Protein AF-A0A943CGM8-F1 (afdb_monomer_lite)

Radius of gyration: 13.29 Å; chains: 1; bounding box: 34×14×39 Å

pLDDT: mean 84.73, std 8.96, range [53.81, 94.75]

Structure (mmCIF, N/CA/C/O backbone):
data_AF-A0A943CGM8-F1
#
_entry.id   AF-A0A943CGM8-F1
#
loop_
_atom_site.group_PDB
_atom_site.id
_atom_site.type_symbol
_atom_site.label_atom_id
_atom_site.label_alt_id
_atom_site.label_comp_id
_atom_site.label_asym_id
_atom_site.label_entity_id
_atom_site.label_seq_id
_atom_site.pdbx_PDB_ins_code
_atom_site.Cartn_x
_atom_site.Cartn_y
_atom_site.Cartn_z
_atom_site.occupancy
_atom_site.B_iso_or_equiv
_atom_site.auth_seq_id
_atom_site.auth_comp_id
_atom_site.auth_asym_id
_atom_site.auth_atom_id
_atom_site.pdbx_PDB_model_num
ATOM 1 N N . MET A 1 1 ? -17.523 10.502 12.112 1.00 60.44 1 MET A N 1
ATOM 2 C CA . MET A 1 1 ? -17.473 9.199 11.406 1.00 60.44 1 MET A CA 1
ATOM 3 C C . MET A 1 1 ? -16.995 8.132 12.382 1.00 60.44 1 MET A C 1
ATOM 5 O O . MET A 1 1 ? -16.000 8.380 13.055 1.00 60.44 1 MET A O 1
ATOM 9 N N . ASN A 1 2 ? -17.708 7.008 12.504 1.00 77.56 2 ASN A N 1
ATOM 10 C CA . ASN A 1 2 ? -17.410 5.953 13.483 1.00 77.56 2 ASN A CA 1
ATOM 11 C C . ASN A 1 2 ? -16.012 5.329 13.248 1.00 77.56 2 ASN A C 1
ATOM 13 O O . ASN A 1 2 ? -15.561 5.238 12.101 1.00 77.56 2 ASN A O 1
ATOM 17 N N . HIS A 1 3 ? -15.333 4.878 14.309 1.00 69.19 3 HIS A N 1
ATOM 18 C CA . HIS A 1 3 ? -13.992 4.261 14.241 1.00 69.19 3 HIS A CA 1
ATOM 19 C C . HIS A 1 3 ? -13.949 3.047 13.298 1.00 69.19 3 HIS A C 1
ATOM 21 O O . HIS A 1 3 ? -12.962 2.823 12.588 1.00 69.19 3 HIS A O 1
ATOM 27 N N . TYR A 1 4 ? -15.053 2.301 13.246 1.00 72.44 4 TYR A N 1
ATOM 28 C CA . TYR A 1 4 ? -15.231 1.163 12.352 1.00 72.44 4 TYR A CA 1
ATOM 29 C C . TYR A 1 4 ? -15.233 1.592 10.876 1.00 72.44 4 TYR A C 1
ATOM 31 O O . TYR A 1 4 ? -14.462 1.077 10.072 1.00 72.44 4 TYR A O 1
ATOM 39 N N . THR A 1 5 ? -16.005 2.630 10.539 1.00 76.88 5 THR A N 1
ATOM 40 C CA . THR A 1 5 ? -16.066 3.201 9.187 1.00 76.88 5 THR A CA 1
ATOM 41 C C . THR A 1 5 ? -14.702 3.727 8.739 1.00 76.88 5 THR A C 1
ATOM 43 O O . THR A 1 5 ? -14.274 3.427 7.629 1.00 76.88 5 THR A O 1
ATOM 46 N N . LYS A 1 6 ? -13.966 4.445 9.604 1.00 78.19 6 LYS A N 1
ATOM 47 C CA . LYS A 1 6 ? -12.599 4.908 9.289 1.00 78.19 6 LYS A CA 1
ATOM 48 C C . LYS A 1 6 ? -11.646 3.748 8.970 1.00 78.19 6 LYS A C 1
ATOM 50 O O . LYS A 1 6 ? -10.832 3.865 8.061 1.00 78.19 6 LYS A O 1
ATOM 55 N N . SER A 1 7 ? -11.751 2.638 9.700 1.00 78.75 7 SER A N 1
ATOM 56 C CA . SER A 1 7 ? -10.889 1.468 9.494 1.00 78.75 7 SER A CA 1
ATOM 57 C C . SER A 1 7 ? -11.166 0.756 8.167 1.00 78.75 7 SER A C 1
ATOM 59 O O . SER A 1 7 ? -10.227 0.318 7.508 1.00 78.75 7 SER A O 1
ATOM 61 N N . ILE A 1 8 ? -12.436 0.683 7.750 1.00 84.56 8 ILE A N 1
ATOM 62 C CA . ILE A 1 8 ? -12.822 0.144 6.437 1.00 84.56 8 ILE A CA 1
ATOM 63 C C . ILE A 1 8 ? -12.251 1.015 5.319 1.00 84.56 8 ILE A C 1
ATOM 65 O O . ILE A 1 8 ? -11.666 0.489 4.382 1.00 84.56 8 ILE A O 1
ATOM 69 N N . TRP A 1 9 ? -12.337 2.342 5.445 1.00 85.25 9 TRP A N 1
ATOM 70 C CA . TRP A 1 9 ? -11.759 3.255 4.456 1.00 85.25 9 TRP A CA 1
ATOM 71 C C . TRP A 1 9 ? -10.254 3.058 4.272 1.00 85.25 9 TRP A C 1
ATOM 73 O O . TRP A 1 9 ? -9.779 3.055 3.143 1.00 85.25 9 TRP A O 1
ATOM 83 N N . VAL A 1 10 ? -9.507 2.846 5.358 1.00 84.00 10 VAL A N 1
ATOM 84 C CA . VAL A 1 10 ? -8.061 2.563 5.300 1.00 84.00 10 VAL A CA 1
ATOM 85 C C . VAL A 1 10 ? -7.786 1.237 4.594 1.00 84.00 10 VAL A C 1
ATOM 87 O O . VAL A 1 10 ? -6.864 1.157 3.787 1.00 84.00 10 VAL A O 1
ATOM 90 N N . LEU A 1 11 ? -8.588 0.205 4.870 1.00 86.19 11 LEU A N 1
ATOM 91 C CA . LEU A 1 11 ? -8.469 -1.095 4.212 1.00 86.19 11 LEU A CA 1
ATOM 92 C C . LEU A 1 11 ? -8.746 -0.995 2.709 1.00 86.19 11 LEU A C 1
ATOM 94 O O . LEU A 1 11 ? -7.944 -1.47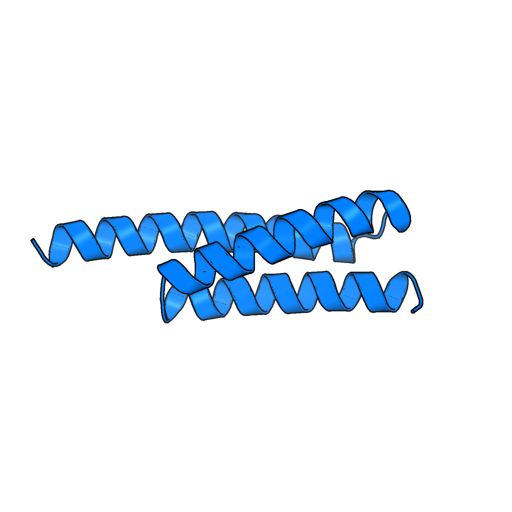2 1.906 1.00 86.19 11 LEU A O 1
ATOM 98 N N . THR A 1 12 ? -9.839 -0.333 2.331 1.00 88.81 12 THR A N 1
ATOM 99 C CA . THR A 1 12 ? -10.199 -0.097 0.930 1.00 88.81 12 THR A CA 1
ATOM 100 C C . THR A 1 12 ? -9.128 0.724 0.217 1.00 88.81 12 THR A C 1
ATOM 102 O O . THR A 1 12 ? -8.759 0.390 -0.905 1.00 88.81 12 THR A O 1
ATOM 105 N N . LEU A 1 13 ? -8.576 1.751 0.872 1.00 89.19 13 LEU A N 1
ATOM 106 C CA . LEU A 1 13 ? -7.498 2.567 0.310 1.00 89.19 13 LEU A CA 1
ATOM 107 C C . LEU A 1 13 ? -6.219 1.745 0.098 1.00 89.19 13 LEU A C 1
ATOM 109 O O . LEU A 1 13 ? -5.593 1.865 -0.950 1.00 89.19 13 LEU A O 1
ATOM 113 N N . GLY A 1 14 ? -5.856 0.882 1.053 1.00 87.94 14 GLY A N 1
ATOM 114 C CA . GLY A 1 14 ? -4.726 -0.037 0.913 1.00 87.94 14 GLY A CA 1
ATOM 115 C C . GLY A 1 14 ? -4.914 -1.002 -0.260 1.00 87.94 14 GLY A C 1
ATOM 116 O O . GLY A 1 14 ? -4.035 -1.115 -1.110 1.00 87.94 14 GLY A O 1
ATOM 117 N N . MET A 1 15 ? -6.077 -1.655 -0.356 1.00 92.25 15 MET A N 1
ATOM 118 C CA . MET A 1 15 ? -6.393 -2.561 -1.471 1.00 92.25 15 MET A CA 1
ATOM 119 C C . MET A 1 15 ? -6.362 -1.839 -2.822 1.00 92.25 15 MET A C 1
ATOM 121 O O . MET A 1 15 ? -5.766 -2.341 -3.773 1.00 92.25 15 MET A O 1
ATOM 125 N N . ALA A 1 16 ? -6.951 -0.643 -2.901 1.00 91.25 16 ALA A N 1
ATOM 126 C CA . ALA A 1 16 ? -6.917 0.173 -4.108 1.00 91.25 16 ALA A CA 1
ATOM 127 C C . ALA A 1 16 ? -5.479 0.557 -4.487 1.00 91.25 16 ALA A C 1
ATOM 129 O O . ALA A 1 16 ? -5.107 0.425 -5.650 1.00 91.25 16 ALA A O 1
ATOM 130 N N . ALA A 1 17 ? -4.651 0.962 -3.518 1.00 90.75 17 ALA A N 1
ATOM 131 C CA . ALA A 1 17 ? -3.243 1.277 -3.751 1.00 90.75 17 ALA A CA 1
ATOM 132 C C . ALA A 1 17 ? -2.480 0.087 -4.345 1.00 90.75 17 ALA A C 1
ATOM 134 O O . ALA A 1 17 ? -1.697 0.266 -5.276 1.00 90.75 17 ALA A O 1
ATOM 135 N N . LEU A 1 18 ? -2.743 -1.126 -3.847 1.00 90.88 18 LEU A N 1
ATOM 136 C CA . LEU A 1 18 ? -2.119 -2.343 -4.357 1.00 90.88 18 LEU A CA 1
ATOM 137 C C . LEU A 1 18 ? -2.517 -2.616 -5.811 1.00 90.88 18 LEU A C 1
ATOM 139 O O . LEU A 1 18 ? -1.647 -2.873 -6.634 1.00 90.88 18 LEU A O 1
ATOM 143 N N . VAL A 1 19 ? -3.806 -2.513 -6.147 1.00 92.38 19 VAL A N 1
ATOM 144 C CA . VAL A 1 19 ? -4.281 -2.692 -7.532 1.00 92.38 19 VAL A CA 1
ATOM 145 C C . VAL A 1 19 ? -3.670 -1.633 -8.453 1.00 92.38 19 VAL A C 1
ATOM 147 O O . VAL A 1 19 ? -3.145 -1.963 -9.514 1.00 92.38 19 VAL A O 1
ATOM 150 N N . ILE A 1 20 ? -3.671 -0.367 -8.030 1.00 90.94 20 ILE A N 1
ATOM 151 C CA . ILE A 1 20 ? -3.108 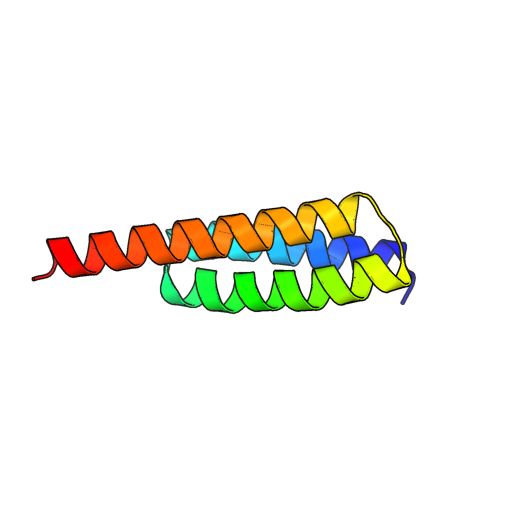0.741 -8.809 1.00 90.94 20 ILE A CA 1
ATOM 152 C C . ILE A 1 20 ? -1.597 0.564 -9.013 1.00 90.94 20 ILE A C 1
ATOM 154 O O . ILE A 1 20 ? -1.104 0.916 -10.080 1.00 90.94 20 ILE A O 1
ATOM 158 N N . ALA A 1 21 ? -0.866 -0.022 -8.058 1.00 88.75 21 ALA A N 1
ATOM 159 C CA . ALA A 1 21 ? 0.567 -0.290 -8.202 1.00 88.75 21 ALA A CA 1
ATOM 160 C C . ALA A 1 21 ? 0.902 -1.197 -9.394 1.00 88.75 21 ALA A C 1
ATOM 162 O O . ALA A 1 21 ? 1.949 -1.008 -10.008 1.00 88.75 21 ALA A O 1
ATOM 163 N N . PHE A 1 22 ? 0.008 -2.121 -9.762 1.00 86.31 22 PHE A N 1
ATOM 164 C CA . PHE A 1 22 ? 0.179 -2.962 -10.950 1.00 86.31 22 PHE A CA 1
ATOM 165 C C . PHE A 1 22 ? -0.137 -2.236 -12.263 1.00 86.31 22 PHE A C 1
ATOM 167 O O . PHE A 1 22 ? 0.456 -2.568 -13.284 1.00 86.31 22 PHE A O 1
ATOM 174 N N . LEU A 1 23 ? -1.048 -1.256 -12.258 1.00 88.19 23 LEU A N 1
ATOM 175 C CA . LEU A 1 23 ? -1.380 -0.478 -13.460 1.00 88.19 23 LEU A CA 1
ATOM 176 C C . LEU A 1 23 ? -0.388 0.661 -13.699 1.00 88.19 23 LEU A C 1
ATOM 178 O O . LEU A 1 23 ? 0.011 0.924 -14.829 1.00 88.19 23 LEU A O 1
ATOM 182 N N . SER A 1 24 ? -0.021 1.366 -12.634 1.00 89.50 24 SER A N 1
ATOM 183 C CA . SER A 1 24 ? 0.931 2.463 -12.674 1.00 89.50 24 SER A CA 1
ATOM 184 C C . SER A 1 24 ? 1.746 2.495 -11.380 1.00 89.50 24 SER A C 1
ATOM 186 O O . SER A 1 24 ? 1.272 3.027 -10.366 1.00 89.50 24 SER A O 1
ATOM 188 N N . PRO A 1 25 ? 3.000 2.013 -11.421 1.00 87.62 25 PRO A N 1
ATOM 189 C CA . PRO A 1 25 ? 3.860 1.876 -10.248 1.00 87.62 25 PRO A CA 1
ATOM 190 C C . PRO A 1 25 ? 3.969 3.156 -9.405 1.00 87.62 25 PRO A C 1
ATOM 192 O O . PRO A 1 25 ? 3.836 3.115 -8.184 1.00 87.62 25 PRO A O 1
ATOM 195 N N . LEU A 1 26 ? 4.102 4.319 -10.056 1.00 89.25 26 LEU A N 1
ATOM 196 C CA . LEU A 1 26 ? 4.215 5.624 -9.390 1.00 89.25 26 LEU A CA 1
ATOM 197 C C . LEU A 1 26 ? 2.949 6.027 -8.618 1.00 89.25 26 LEU A C 1
ATOM 199 O O . LEU A 1 26 ? 3.035 6.518 -7.493 1.00 89.25 26 LEU A O 1
ATOM 203 N N . PHE A 1 27 ? 1.765 5.789 -9.191 1.00 89.25 27 PHE A N 1
ATOM 204 C CA . PHE A 1 27 ? 0.503 6.079 -8.507 1.00 89.25 27 PHE A CA 1
ATOM 205 C C . PHE A 1 27 ? 0.275 5.092 -7.358 1.00 89.25 27 PHE A C 1
ATOM 207 O O . PHE A 1 27 ? -0.158 5.508 -6.285 1.00 89.25 27 PHE A O 1
ATOM 214 N N . GLY A 1 28 ? 0.639 3.817 -7.529 1.00 88.94 28 GLY A N 1
ATOM 215 C CA . GLY A 1 28 ? 0.585 2.825 -6.452 1.00 88.94 28 GLY A CA 1
ATOM 216 C C .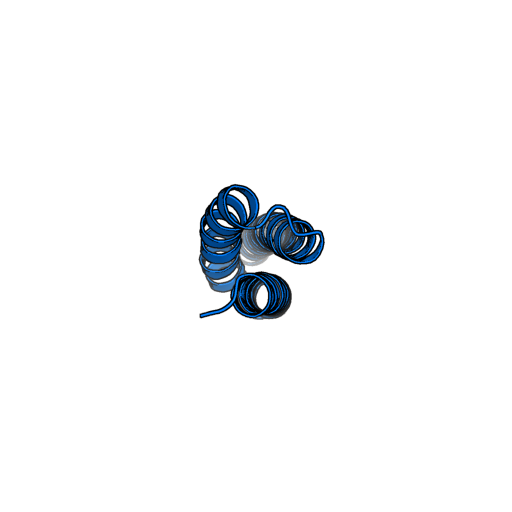 GLY A 1 28 ? 1.411 3.218 -5.229 1.00 88.94 28 GLY A C 1
ATOM 217 O O . GLY A 1 28 ? 0.933 3.098 -4.102 1.00 88.94 28 GLY A O 1
ATOM 218 N N . ILE A 1 29 ? 2.607 3.775 -5.444 1.00 91.06 29 ILE A N 1
ATOM 219 C CA . ILE A 1 29 ? 3.447 4.321 -4.367 1.00 91.06 29 ILE A CA 1
ATOM 220 C C . ILE A 1 29 ? 2.740 5.490 -3.670 1.00 91.06 29 ILE A C 1
ATOM 222 O O . ILE A 1 29 ? 2.647 5.507 -2.442 1.00 91.06 29 ILE A O 1
ATOM 226 N N . LEU A 1 30 ? 2.201 6.447 -4.431 1.00 92.19 30 LEU A N 1
ATOM 227 C CA . LEU A 1 30 ? 1.540 7.634 -3.880 1.00 92.19 30 LEU A CA 1
ATOM 228 C C . LEU A 1 30 ? 0.331 7.263 -2.999 1.00 92.19 30 LEU A C 1
ATOM 230 O O . LEU A 1 30 ? 0.216 7.716 -1.856 1.00 92.19 30 LEU A O 1
ATOM 234 N N . PHE A 1 31 ? -0.544 6.392 -3.506 1.00 90.62 31 PHE A N 1
ATOM 235 C CA . PHE A 1 31 ? -1.712 5.906 -2.766 1.00 90.62 31 PHE A CA 1
ATOM 236 C C . PHE A 1 31 ? -1.321 4.985 -1.602 1.00 90.62 31 PHE A C 1
ATOM 238 O O . PHE A 1 31 ? -1.946 5.040 -0.540 1.00 90.62 31 PHE A O 1
ATOM 245 N N . GLY A 1 32 ? -0.258 4.193 -1.753 1.00 90.75 32 GLY A N 1
ATOM 246 C CA . GLY A 1 32 ? 0.283 3.354 -0.686 1.00 90.75 32 GLY A CA 1
ATOM 247 C C . GLY A 1 32 ? 0.787 4.184 0.497 1.00 90.75 32 GLY A C 1
ATOM 248 O O . GLY A 1 32 ? 0.437 3.898 1.642 1.00 90.75 32 GLY A O 1
ATOM 249 N N . ILE A 1 33 ? 1.502 5.285 0.241 1.00 92.56 33 ILE A N 1
ATOM 250 C CA . ILE A 1 33 ? 1.934 6.234 1.282 1.00 92.56 33 ILE A CA 1
ATOM 251 C C . ILE A 1 33 ? 0.724 6.857 1.992 1.00 92.56 33 ILE A C 1
ATOM 253 O O . ILE A 1 33 ? 0.706 6.941 3.224 1.00 92.56 33 ILE A O 1
ATOM 257 N N . ALA A 1 34 ? -0.318 7.242 1.249 1.00 90.12 34 ALA A N 1
ATOM 258 C CA . ALA A 1 34 ? -1.544 7.764 1.848 1.00 90.12 34 ALA A CA 1
ATOM 259 C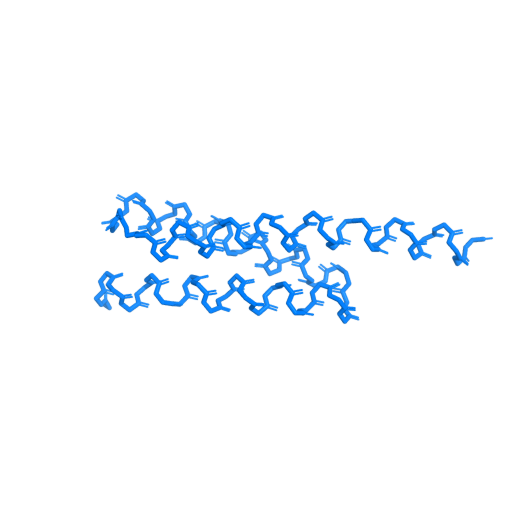 C . ALA A 1 34 ? -2.212 6.731 2.778 1.00 90.12 34 ALA A C 1
ATOM 261 O O . ALA A 1 34 ? -2.592 7.077 3.899 1.00 90.12 34 ALA A O 1
ATOM 262 N N . ALA A 1 35 ? -2.282 5.457 2.371 1.00 88.62 35 ALA A N 1
ATOM 263 C CA . ALA A 1 35 ? -2.804 4.362 3.198 1.00 88.62 35 ALA A CA 1
ATOM 264 C C . ALA A 1 35 ? -1.972 4.120 4.462 1.00 88.62 35 ALA A C 1
ATOM 266 O O . ALA A 1 35 ? -2.536 3.883 5.531 1.00 88.62 35 ALA A O 1
ATOM 267 N N . ILE A 1 36 ? -0.650 4.261 4.379 1.00 90.44 36 ILE A N 1
ATOM 268 C CA . ILE A 1 36 ? 0.257 4.152 5.528 1.00 90.44 36 ILE A CA 1
ATOM 269 C C . ILE A 1 36 ? 0.000 5.283 6.532 1.00 90.44 36 ILE A C 1
ATOM 271 O O . ILE A 1 36 ? -0.157 5.029 7.729 1.00 90.44 36 ILE A O 1
ATOM 275 N N . ILE A 1 37 ? -0.078 6.534 6.070 1.00 90.06 37 ILE A N 1
ATOM 276 C CA . ILE A 1 37 ? -0.309 7.700 6.940 1.00 90.06 37 ILE A CA 1
ATOM 277 C C . ILE A 1 37 ? -1.685 7.600 7.608 1.00 90.06 37 ILE A C 1
ATOM 279 O O . ILE A 1 37 ? -1.804 7.744 8.831 1.00 90.06 37 ILE A O 1
ATOM 283 N N . LEU A 1 38 ? -2.721 7.303 6.819 1.00 85.56 38 LEU A N 1
ATOM 284 C CA . LEU A 1 38 ? -4.088 7.168 7.316 1.00 85.56 38 LEU A CA 1
ATOM 285 C C . LEU A 1 38 ? -4.224 5.962 8.257 1.00 85.56 38 LEU A C 1
ATOM 287 O O . LEU A 1 38 ? -4.892 6.058 9.289 1.00 85.56 38 LEU A O 1
ATOM 291 N N . GLY A 1 39 ? -3.547 4.858 7.939 1.00 84.44 39 GLY A N 1
ATOM 292 C CA . GLY A 1 39 ? -3.480 3.640 8.740 1.00 84.44 39 GLY A CA 1
ATOM 293 C C . GLY A 1 39 ? -2.799 3.843 10.087 1.00 84.44 39 GLY A C 1
ATOM 294 O O . GLY A 1 39 ? -3.347 3.435 11.108 1.00 84.44 39 GLY A O 1
ATOM 295 N N . LYS A 1 40 ? -1.672 4.566 10.145 1.00 84.44 40 LYS A N 1
ATOM 296 C CA . LYS A 1 40 ? -1.034 4.931 11.427 1.00 84.44 40 LYS A CA 1
ATOM 297 C C . LYS A 1 40 ? -1.965 5.757 12.305 1.00 84.44 40 LYS A C 1
ATOM 299 O O . LYS A 1 40 ? -2.101 5.473 13.496 1.00 84.44 40 LYS A O 1
ATOM 304 N N . LYS A 1 41 ? -2.627 6.760 11.720 1.00 82.06 41 LYS A N 1
ATOM 305 C CA . LYS A 1 41 ? -3.550 7.631 12.457 1.00 82.06 41 LYS A CA 1
ATOM 306 C C . LYS A 1 41 ? -4.749 6.846 12.998 1.00 82.06 41 LYS A C 1
ATOM 308 O O . LYS A 1 41 ? -5.092 6.962 14.170 1.00 82.06 41 LYS A O 1
ATOM 313 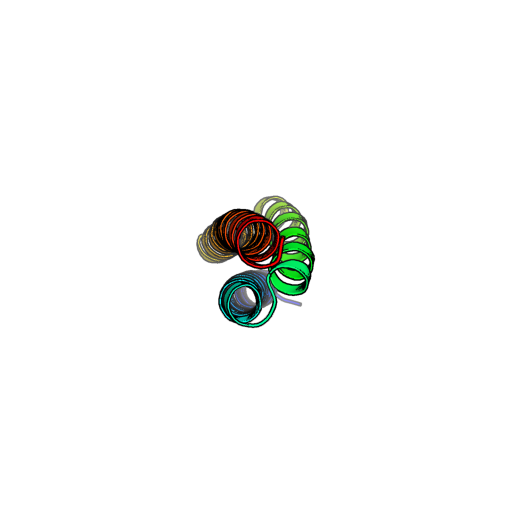N N . THR A 1 42 ? -5.344 5.988 12.173 1.00 77.19 42 THR A N 1
ATOM 314 C CA . THR A 1 42 ? -6.493 5.160 12.575 1.00 77.19 42 THR A CA 1
ATOM 315 C C . THR A 1 42 ? -6.132 4.023 13.524 1.00 77.19 42 THR A C 1
ATOM 317 O O . THR A 1 42 ? -6.958 3.678 14.362 1.00 77.19 42 THR A O 1
ATOM 320 N N . MET A 1 43 ? -4.919 3.471 13.481 1.00 73.19 43 MET A N 1
ATOM 321 C CA . MET A 1 43 ? -4.461 2.515 14.495 1.00 73.19 43 MET A CA 1
ATOM 322 C C . MET A 1 43 ? -4.303 3.151 15.873 1.00 73.19 43 MET A C 1
ATOM 324 O O . MET A 1 43 ? -4.695 2.533 16.861 1.00 73.19 43 MET A O 1
ATOM 328 N N . SER A 1 44 ? -3.774 4.378 15.930 1.00 72.19 44 SER A N 1
ATOM 329 C CA . SER A 1 44 ? -3.659 5.141 17.177 1.00 72.19 44 SER A CA 1
ATOM 330 C C . SER A 1 44 ? -5.038 5.451 17.777 1.00 72.19 44 SER A C 1
ATOM 332 O O . SER A 1 44 ? -5.240 5.307 18.978 1.00 72.19 44 SER A O 1
ATOM 334 N N . GLU A 1 45 ? -6.016 5.800 16.931 1.00 67.88 45 GLU A N 1
ATOM 335 C CA . GLU A 1 45 ? -7.371 6.170 17.366 1.00 67.88 45 GLU A CA 1
ATOM 336 C C . GLU A 1 45 ? -8.299 4.969 17.638 1.00 67.88 45 GLU A C 1
ATOM 338 O O . GLU A 1 45 ? -9.150 5.047 18.516 1.00 67.88 45 GLU A O 1
ATOM 343 N N . ALA A 1 46 ? -8.212 3.883 16.861 1.00 61.72 46 ALA A N 1
ATOM 344 C CA . ALA A 1 46 ? -9.219 2.813 16.846 1.00 61.72 46 ALA A CA 1
ATOM 345 C C . ALA A 1 46 ? -8.697 1.421 17.245 1.00 61.72 46 ALA A C 1
ATOM 347 O O . ALA A 1 46 ? -9.521 0.535 17.468 1.00 61.72 46 ALA A O 1
ATOM 348 N N . LYS A 1 47 ? -7.369 1.188 17.271 1.00 63.06 47 LYS A N 1
ATOM 349 C CA . LYS A 1 47 ? -6.732 -0.134 17.496 1.00 63.06 47 LYS A CA 1
ATOM 350 C C . LYS A 1 47 ? -7.412 -1.309 16.758 1.00 63.06 47 LYS A C 1
ATOM 352 O O . LYS A 1 47 ? -7.448 -2.435 17.250 1.00 63.06 47 LYS A O 1
ATOM 357 N N . SER A 1 48 ? -7.974 -1.075 15.570 1.00 67.44 48 SER A N 1
ATOM 358 C CA . SER A 1 48 ? -8.735 -2.108 14.858 1.00 67.44 48 SER A CA 1
ATOM 359 C C . SER A 1 48 ? -7.829 -2.975 13.977 1.00 67.44 48 SER A C 1
ATOM 361 O O . SER A 1 48 ? -6.905 -2.481 13.324 1.00 67.44 48 SER A O 1
ATOM 363 N N . LYS A 1 49 ? -8.133 -4.279 13.902 1.00 76.81 49 LYS A N 1
ATOM 364 C CA . LYS A 1 49 ? -7.433 -5.232 13.018 1.00 76.81 49 LYS A CA 1
ATOM 365 C C . LYS A 1 49 ? -7.516 -4.833 11.536 1.00 76.81 49 LYS A C 1
ATOM 367 O O . LYS A 1 49 ? -6.602 -5.122 10.775 1.00 76.81 49 LYS A O 1
ATOM 372 N N . MET A 1 50 ? -8.580 -4.135 11.131 1.00 77.88 50 MET A N 1
ATOM 373 C CA . MET A 1 50 ? -8.778 -3.681 9.747 1.00 77.88 50 MET A CA 1
ATOM 374 C C . MET A 1 50 ? -7.871 -2.504 9.385 1.00 77.88 50 MET A C 1
ATOM 376 O O . MET A 1 50 ? -7.315 -2.484 8.292 1.00 77.88 50 MET A O 1
ATOM 380 N N . ALA A 1 51 ? -7.671 -1.556 10.309 1.00 79.00 51 ALA A N 1
ATOM 381 C CA . ALA A 1 51 ? -6.721 -0.462 10.104 1.00 79.00 51 ALA A CA 1
ATOM 382 C C . ALA A 1 51 ? -5.281 -0.994 10.000 1.00 79.00 51 ALA A C 1
ATOM 384 O O . ALA A 1 51 ? -4.511 -0.527 9.162 1.00 79.00 51 ALA A O 1
ATOM 385 N N . TYR A 1 52 ? -4.947 -2.017 10.799 1.00 81.88 52 TYR A N 1
ATOM 386 C CA . TYR A 1 52 ? -3.679 -2.744 10.697 1.00 81.88 52 TYR A CA 1
ATOM 387 C C . TYR A 1 52 ? -3.515 -3.398 9.322 1.00 81.88 52 TYR A C 1
ATOM 389 O O . TYR A 1 52 ? -2.522 -3.150 8.645 1.00 81.88 52 TYR A O 1
ATOM 397 N N . ALA A 1 53 ? -4.512 -4.158 8.866 1.00 85.12 53 ALA A N 1
ATOM 398 C CA . ALA A 1 53 ? -4.481 -4.782 7.546 1.00 85.12 53 ALA A CA 1
ATOM 399 C C . ALA A 1 53 ? -4.308 -3.750 6.417 1.00 85.12 53 ALA A C 1
ATOM 401 O O . ALA A 1 53 ? -3.412 -3.903 5.591 1.00 85.12 53 ALA A O 1
ATOM 402 N N . GLY A 1 54 ? -5.091 -2.666 6.412 1.00 85.38 54 GLY A N 1
ATOM 403 C CA . GLY A 1 54 ? -4.986 -1.619 5.389 1.00 85.38 54 GLY A CA 1
ATOM 404 C C . GLY A 1 54 ? -3.625 -0.916 5.361 1.00 85.38 54 GLY A C 1
ATOM 405 O O . GLY A 1 54 ? -3.110 -0.617 4.287 1.00 85.38 54 GLY A O 1
ATOM 406 N N . PHE A 1 55 ? -2.996 -0.723 6.520 1.00 87.94 55 PHE A N 1
ATOM 407 C CA . PHE A 1 55 ? -1.631 -0.202 6.610 1.00 87.94 55 PHE A CA 1
ATOM 408 C C . PHE A 1 55 ? -0.591 -1.155 6.014 1.00 87.94 55 PHE A C 1
ATOM 410 O O . PHE A 1 55 ? 0.243 -0.718 5.225 1.00 87.94 55 PHE A O 1
ATOM 417 N N . TRP A 1 56 ? -0.647 -2.448 6.352 1.00 90.31 56 TRP A N 1
ATOM 418 C CA . TRP A 1 56 ? 0.283 -3.439 5.797 1.00 90.31 56 TRP A CA 1
ATOM 419 C C . TRP A 1 56 ? 0.104 -3.621 4.297 1.00 90.31 56 TRP A C 1
ATOM 421 O O . TRP A 1 56 ? 1.094 -3.723 3.576 1.00 90.31 56 TRP A O 1
ATOM 431 N N . ILE A 1 57 ? -1.139 -3.588 3.817 1.00 90.62 57 ILE A N 1
ATOM 432 C CA . ILE A 1 57 ? -1.424 -3.592 2.382 1.00 90.62 57 ILE A CA 1
ATOM 433 C C . ILE A 1 57 ? -0.861 -2.319 1.730 1.00 90.62 57 ILE A C 1
ATOM 435 O O . ILE A 1 57 ? -0.269 -2.405 0.660 1.00 90.62 57 ILE A O 1
ATOM 439 N N . GLY A 1 58 ? -0.955 -1.158 2.389 1.00 89.44 58 GLY A N 1
ATOM 440 C CA . GLY A 1 58 ? -0.309 0.078 1.938 1.00 89.44 58 GLY A CA 1
ATOM 441 C C . GLY A 1 58 ? 1.213 -0.051 1.802 1.00 89.44 58 GLY A C 1
ATOM 442 O O . GLY A 1 58 ? 1.767 0.354 0.783 1.00 89.44 58 GLY A O 1
ATOM 443 N N . ILE A 1 59 ? 1.893 -0.672 2.773 1.00 91.81 59 ILE A N 1
ATOM 444 C CA . ILE A 1 59 ? 3.338 -0.964 2.690 1.00 91.81 59 ILE A CA 1
ATOM 445 C C . ILE A 1 59 ? 3.643 -1.904 1.522 1.00 91.81 59 ILE A C 1
ATOM 447 O O . ILE A 1 59 ? 4.561 -1.637 0.746 1.00 91.81 59 ILE A O 1
ATOM 451 N N . ALA A 1 60 ? 2.869 -2.980 1.375 1.00 92.94 60 ALA A N 1
ATOM 452 C CA . ALA A 1 60 ? 3.039 -3.926 0.279 1.00 92.94 60 ALA A CA 1
ATOM 453 C C . ALA A 1 60 ? 2.861 -3.241 -1.086 1.00 92.94 60 ALA A C 1
ATOM 455 O O . ALA A 1 60 ? 3.670 -3.457 -1.984 1.00 92.94 60 ALA A O 1
ATOM 456 N N . ALA A 1 61 ? 1.866 -2.360 -1.222 1.00 92.44 61 ALA A N 1
ATOM 457 C CA . ALA A 1 61 ? 1.635 -1.579 -2.434 1.00 92.44 61 ALA A CA 1
ATOM 458 C C . ALA A 1 61 ? 2.828 -0.675 -2.782 1.00 92.44 61 ALA A C 1
ATOM 460 O O . ALA A 1 61 ? 3.236 -0.627 -3.941 1.00 92.44 61 ALA A O 1
ATOM 461 N N . VAL A 1 62 ? 3.430 -0.010 -1.788 1.00 93.44 62 VAL A N 1
ATOM 462 C CA . VAL A 1 62 ? 4.646 0.796 -1.994 1.00 93.44 62 VAL A CA 1
ATOM 463 C C . VAL A 1 62 ? 5.814 -0.079 -2.445 1.00 93.44 62 VAL A C 1
ATOM 465 O O . VAL A 1 62 ? 6.485 0.262 -3.415 1.00 93.44 62 VAL A O 1
ATOM 468 N N . ALA A 1 63 ? 6.047 -1.215 -1.784 1.00 94.75 63 ALA A N 1
ATOM 469 C CA . ALA A 1 63 ? 7.143 -2.117 -2.132 1.00 94.75 63 ALA A CA 1
ATOM 470 C C . ALA A 1 63 ? 7.001 -2.674 -3.559 1.00 94.75 63 ALA A C 1
ATOM 472 O O . ALA A 1 63 ? 7.954 -2.629 -4.337 1.00 94.75 63 ALA A O 1
ATOM 473 N N . VAL A 1 64 ? 5.800 -3.137 -3.922 1.00 93.12 64 VAL A N 1
ATOM 474 C CA . VAL A 1 64 ? 5.489 -3.629 -5.273 1.00 93.12 64 VAL A CA 1
ATOM 475 C C . VAL A 1 64 ? 5.630 -2.510 -6.303 1.00 93.12 64 VAL A C 1
ATOM 477 O O . VAL A 1 64 ? 6.253 -2.718 -7.340 1.00 93.12 64 VAL A O 1
ATOM 480 N N . GLY A 1 65 ? 5.120 -1.312 -6.009 1.00 92.56 65 GLY A N 1
ATOM 481 C CA . GLY A 1 65 ? 5.256 -0.156 -6.892 1.00 92.56 65 GLY A CA 1
ATOM 482 C C . GLY A 1 65 ? 6.718 0.223 -7.142 1.00 92.56 65 GLY A C 1
ATOM 483 O O . GLY A 1 65 ? 7.106 0.442 -8.284 1.00 92.56 65 GLY A O 1
ATOM 484 N N . ILE A 1 66 ? 7.570 0.231 -6.115 1.00 93.31 66 ILE A N 1
ATOM 485 C CA . ILE A 1 66 ? 9.005 0.510 -6.293 1.00 93.31 66 ILE A CA 1
ATOM 486 C C . ILE A 1 66 ? 9.668 -0.586 -7.135 1.00 93.31 66 ILE A C 1
ATOM 488 O O . ILE A 1 66 ? 10.401 -0.273 -8.072 1.00 93.31 66 ILE A O 1
ATOM 492 N N . ALA A 1 67 ? 9.388 -1.859 -6.846 1.00 93.25 67 ALA A N 1
ATOM 493 C CA . ALA A 1 67 ? 9.961 -2.978 -7.589 1.00 93.25 67 ALA A CA 1
ATOM 494 C C . ALA A 1 67 ? 9.578 -2.935 -9.079 1.00 93.25 67 ALA A C 1
ATOM 496 O O . ALA A 1 67 ? 10.451 -3.018 -9.942 1.00 93.25 67 ALA A O 1
ATOM 497 N N . LEU A 1 68 ? 8.291 -2.743 -9.386 1.00 91.06 68 LEU A N 1
ATOM 498 C CA . LEU A 1 68 ? 7.801 -2.636 -10.762 1.00 91.06 68 LEU A CA 1
ATOM 499 C C . LEU A 1 68 ? 8.350 -1.401 -11.478 1.00 91.06 68 LEU A C 1
ATOM 501 O O . LEU A 1 68 ? 8.642 -1.470 -12.670 1.00 91.06 68 LEU A O 1
ATOM 505 N N . TRP A 1 69 ? 8.520 -0.284 -10.769 1.00 90.75 69 TRP A N 1
ATOM 506 C CA . TRP A 1 69 ? 9.123 0.914 -11.343 1.00 90.75 69 TRP A CA 1
ATOM 507 C C . TRP A 1 69 ? 10.587 0.681 -11.729 1.00 90.75 69 TRP A C 1
ATOM 509 O O . TRP A 1 69 ? 10.962 0.980 -12.858 1.00 90.75 69 TRP A O 1
ATOM 519 N N . ILE A 1 70 ? 11.390 0.084 -10.841 1.00 91.00 70 ILE A N 1
ATOM 520 C CA . ILE A 1 70 ? 12.798 -0.244 -11.121 1.00 91.00 70 ILE A CA 1
ATOM 521 C C . ILE A 1 70 ? 12.906 -1.192 -12.318 1.00 91.00 70 ILE A C 1
ATOM 523 O O . ILE A 1 70 ? 13.702 -0.945 -13.219 1.00 91.00 70 I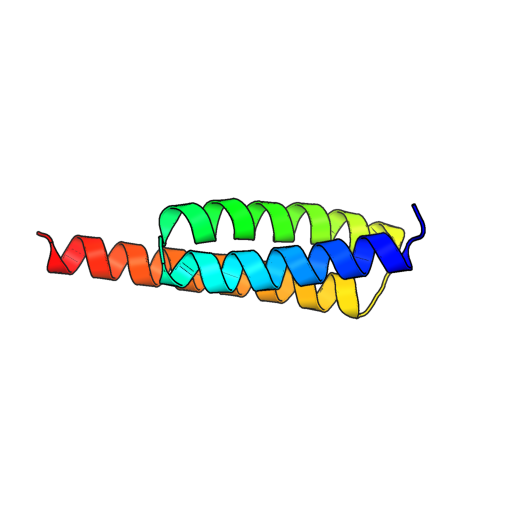LE A O 1
ATOM 527 N N . ILE A 1 71 ? 12.086 -2.248 -12.353 1.00 90.25 71 ILE A N 1
ATOM 528 C CA . ILE A 1 71 ? 12.031 -3.186 -13.482 1.00 90.25 71 ILE A CA 1
ATOM 529 C C . ILE A 1 71 ? 11.708 -2.426 -14.771 1.00 90.25 71 ILE A C 1
ATOM 531 O O . ILE A 1 71 ? 12.443 -2.541 -15.744 1.00 90.25 71 ILE A O 1
ATOM 535 N N . SER A 1 72 ? 10.657 -1.605 -14.767 1.00 85.69 72 SER A N 1
ATOM 536 C CA . SER A 1 72 ? 10.265 -0.808 -15.933 1.00 85.69 72 SER A CA 1
ATOM 537 C C . SER A 1 72 ? 11.410 0.079 -16.435 1.00 85.69 72 SER A C 1
ATOM 539 O O . SER A 1 72 ? 11.705 0.072 -17.625 1.00 85.69 72 SER A O 1
ATOM 541 N N . VAL A 1 73 ? 12.118 0.766 -15.532 1.00 86.31 73 VAL A N 1
ATOM 542 C CA . VAL A 1 73 ? 13.277 1.605 -15.879 1.00 86.31 73 VAL A CA 1
ATOM 543 C C . VAL A 1 73 ? 14.407 0.782 -16.503 1.00 86.31 73 VAL A C 1
ATOM 545 O O . VAL A 1 73 ? 14.956 1.205 -17.510 1.00 86.31 73 VAL A O 1
ATOM 548 N N . ILE A 1 74 ? 14.737 -0.387 -15.947 1.00 90.25 74 ILE A N 1
ATOM 549 C CA . ILE A 1 74 ? 15.816 -1.247 -16.465 1.00 90.25 74 ILE A CA 1
ATOM 550 C C . ILE A 1 74 ? 15.486 -1.799 -17.857 1.00 90.25 74 ILE A C 1
ATOM 552 O O . ILE A 1 74 ? 16.379 -1.889 -18.687 1.00 90.25 74 ILE A O 1
ATOM 556 N N . TYR A 1 75 ? 14.232 -2.182 -18.114 1.00 83.62 75 TYR A N 1
ATOM 557 C CA . TYR A 1 75 ? 13.823 -2.755 -19.405 1.00 83.62 75 TYR A CA 1
ATOM 558 C C . TYR A 1 75 ? 13.530 -1.706 -20.493 1.00 83.62 75 TYR A C 1
ATOM 560 O O . TYR A 1 75 ? 13.425 -2.071 -21.662 1.00 83.62 75 TYR A O 1
ATOM 568 N N . LEU A 1 76 ? 13.351 -0.433 -20.127 1.00 68.00 76 LEU A N 1
ATOM 569 C CA . LEU A 1 76 ? 13.120 0.679 -21.063 1.00 68.00 76 LEU A CA 1
ATOM 570 C C . LEU A 1 76 ? 14.403 1.444 -21.446 1.00 68.00 76 LEU A C 1
ATOM 572 O O . LEU A 1 76 ? 14.336 2.296 -22.334 1.00 68.00 76 LEU A O 1
ATOM 576 N N . LEU A 1 77 ? 15.527 1.169 -20.776 1.00 53.81 77 LEU A N 1
ATOM 577 C CA . LEU A 1 77 ? 16.873 1.700 -21.049 1.00 53.81 77 LEU A CA 1
ATOM 578 C C . LEU A 1 77 ? 17.663 0.756 -21.962 1.00 53.81 77 LEU A C 1
ATOM 580 O O . LEU A 1 77 ? 18.422 1.288 -22.802 1.00 53.81 77 LEU A O 1
#

Foldseek 3Di:
DDLVVLLVVLLVLLVVLQVVCVVALVSSLVSLVVSLVSLVVSCVVRVDPSSVNSNVSSVVSNVSSVVVVVVVVVVVD

Sequence (77 aa):
MNHYTKSIWVLTLGMAALVIAFLSPLFGILFGIAAIILGKKTMSEAKSKMAYAGFWIGIAAVAVGIALWIISVIYLL

Secondary structure (DSSP, 8-state):
--HHHHHHHHHHHHHHHHHHHHH-HHHHHHHHHHHHHHHHHHHHHH--HHHHHHHHHHHHHHHHHHHHHHHHHHHH-